Protein AF-A0A7J9ZWW4-F1 (afdb_monomer_lite)

Structure (mmCIF, N/CA/C/O backbone):
data_AF-A0A7J9ZWW4-F1
#
_entry.id   AF-A0A7J9ZWW4-F1
#
loop_
_atom_site.group_PDB
_atom_site.id
_atom_site.type_symbol
_atom_site.label_atom_id
_atom_site.label_alt_id
_atom_site.label_comp_id
_atom_site.label_asym_id
_atom_site.label_entity_id
_atom_site.label_seq_id
_atom_site.pdbx_PDB_ins_code
_atom_site.Cartn_x
_atom_site.Cartn_y
_atom_site.Cartn_z
_atom_site.occupancy
_atom_site.B_iso_or_equiv
_atom_site.auth_seq_id
_atom_site.auth_comp_id
_atom_site.auth_asym_id
_atom_site.auth_atom_id
_atom_site.pdbx_PDB_model_num
ATOM 1 N N . MET A 1 1 ? 15.604 -3.286 4.886 1.00 84.56 1 MET A N 1
ATOM 2 C CA . MET A 1 1 ? 14.157 -3.262 5.139 1.00 84.56 1 MET A CA 1
ATOM 3 C C . MET A 1 1 ? 13.861 -2.371 6.323 1.00 84.56 1 MET A C 1
ATOM 5 O O . MET A 1 1 ? 14.441 -2.557 7.384 1.00 84.56 1 MET A O 1
ATOM 9 N N . HIS A 1 2 ? 13.012 -1.366 6.136 1.00 93.38 2 HIS A N 1
ATOM 10 C CA . HIS A 1 2 ? 12.565 -0.487 7.216 1.00 93.38 2 HIS A CA 1
ATOM 11 C C . HIS A 1 2 ? 11.805 -1.267 8.324 1.00 93.38 2 HIS A C 1
ATOM 13 O O . HIS A 1 2 ? 10.992 -2.133 7.988 1.00 93.38 2 HIS A O 1
ATOM 19 N N . PRO A 1 3 ? 11.942 -0.933 9.629 1.00 96.88 3 PRO A N 1
ATOM 20 C CA . PRO A 1 3 ? 11.302 -1.680 10.726 1.00 96.88 3 PRO A CA 1
ATOM 21 C C . PRO A 1 3 ? 9.775 -1.811 10.624 1.00 96.88 3 PRO A C 1
ATOM 23 O O . PRO A 1 3 ? 9.184 -2.794 11.063 1.00 96.88 3 PRO A O 1
ATOM 26 N N . ASN A 1 4 ? 9.095 -0.821 10.038 1.00 95.31 4 ASN A N 1
ATOM 27 C CA . ASN A 1 4 ? 7.649 -0.926 9.810 1.00 95.31 4 ASN A CA 1
ATOM 28 C C . ASN A 1 4 ? 7.299 -1.939 8.709 1.00 95.31 4 ASN A C 1
ATOM 30 O O . ASN A 1 4 ? 6.281 -2.609 8.831 1.00 95.31 4 ASN A O 1
ATOM 34 N N . ALA A 1 5 ? 8.139 -2.099 7.682 1.00 95.31 5 ALA A N 1
ATOM 35 C CA . ALA A 1 5 ? 7.932 -3.124 6.660 1.00 95.31 5 ALA A CA 1
ATOM 36 C C . ALA A 1 5 ? 8.127 -4.535 7.243 1.00 95.31 5 ALA A C 1
ATOM 38 O O . ALA A 1 5 ? 7.346 -5.431 6.939 1.00 95.31 5 ALA A O 1
ATOM 39 N N . GLU A 1 6 ? 9.077 -4.717 8.169 1.00 96.50 6 GLU A N 1
ATOM 40 C CA . GLU A 1 6 ? 9.246 -5.971 8.926 1.00 96.50 6 GLU A CA 1
ATOM 41 C C . GLU A 1 6 ? 8.006 -6.341 9.743 1.00 96.50 6 GLU A C 1
ATOM 43 O O . GLU A 1 6 ? 7.569 -7.491 9.712 1.00 96.50 6 GLU A O 1
ATOM 48 N N . LYS A 1 7 ? 7.386 -5.369 10.423 1.00 97.06 7 LYS A N 1
ATOM 49 C CA . LYS A 1 7 ? 6.140 -5.600 11.174 1.00 97.06 7 LYS A CA 1
ATOM 50 C C . LYS A 1 7 ? 5.003 -6.071 10.269 1.00 97.06 7 LYS A C 1
ATOM 52 O O . LYS A 1 7 ? 4.284 -6.997 10.636 1.00 97.06 7 LYS A O 1
ATOM 57 N N . VAL A 1 8 ? 4.847 -5.460 9.092 1.00 95.94 8 VAL A N 1
ATOM 58 C CA . VAL A 1 8 ? 3.820 -5.873 8.122 1.00 95.94 8 VAL A CA 1
ATOM 59 C C . VAL A 1 8 ? 4.135 -7.265 7.568 1.00 95.94 8 VAL A C 1
ATOM 61 O O . VAL A 1 8 ? 3.237 -8.100 7.514 1.00 95.94 8 VAL A O 1
ATOM 64 N N . ALA A 1 9 ? 5.398 -7.563 7.241 1.00 96.06 9 ALA A N 1
ATOM 65 C CA . ALA A 1 9 ? 5.810 -8.884 6.758 1.00 96.06 9 ALA A CA 1
ATOM 66 C C . ALA A 1 9 ? 5.508 -9.986 7.786 1.00 96.06 9 ALA A C 1
ATOM 68 O O . ALA A 1 9 ? 4.954 -11.029 7.439 1.00 96.06 9 ALA A O 1
ATOM 69 N N . ALA A 1 10 ? 5.820 -9.737 9.062 1.00 95.50 10 ALA A N 1
ATOM 70 C CA . ALA A 1 10 ? 5.529 -10.663 10.150 1.00 95.50 10 ALA A CA 1
ATOM 71 C C . ALA A 1 10 ? 4.019 -10.882 10.333 1.00 95.50 10 ALA A C 1
ATOM 73 O O . ALA A 1 10 ? 3.587 -12.020 10.507 1.00 95.50 10 ALA A O 1
ATOM 74 N N . ALA A 1 11 ? 3.210 -9.819 10.251 1.00 96.38 11 ALA A N 1
ATOM 75 C CA . ALA A 1 11 ? 1.755 -9.924 10.342 1.00 96.38 11 ALA A CA 1
ATOM 76 C C . ALA A 1 11 ? 1.157 -10.731 9.177 1.00 96.38 11 ALA A C 1
ATOM 78 O O . ALA A 1 11 ? 0.336 -11.615 9.409 1.00 96.38 11 ALA A O 1
ATOM 79 N N . LEU A 1 12 ? 1.599 -10.479 7.939 1.00 95.88 12 LEU A N 1
ATOM 80 C CA . LEU A 1 12 ? 1.161 -11.230 6.756 1.00 95.88 12 LEU A CA 1
ATOM 81 C C . LEU A 1 12 ? 1.504 -12.720 6.875 1.00 95.88 12 LEU A C 1
ATOM 83 O O . LEU A 1 12 ? 0.640 -13.568 6.661 1.00 95.88 12 LEU A O 1
ATOM 87 N N . SER A 1 13 ? 2.738 -13.031 7.280 1.00 95.12 13 SER A N 1
ATOM 88 C CA . SER A 1 13 ? 3.193 -14.407 7.504 1.00 95.12 13 SER A CA 1
ATOM 89 C C . SER A 1 13 ? 2.402 -15.099 8.619 1.00 95.12 13 SER A C 1
ATOM 91 O O . SER A 1 13 ? 1.910 -16.211 8.431 1.00 95.12 13 SER A 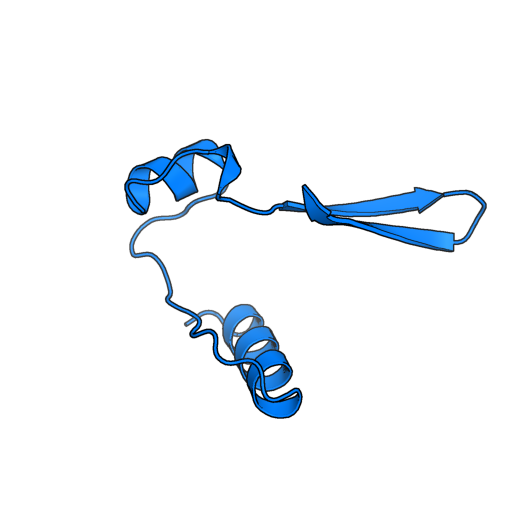O 1
ATOM 93 N N . GLY A 1 14 ? 2.181 -14.418 9.750 1.00 97.19 14 GLY A N 1
ATOM 94 C CA . GLY A 1 14 ? 1.384 -14.938 10.866 1.00 97.19 14 GLY A CA 1
ATOM 95 C C . GLY A 1 14 ? -0.082 -15.218 10.512 1.00 97.19 14 GLY A C 1
ATOM 96 O O . GLY A 1 14 ? -0.707 -16.065 11.145 1.00 97.19 14 GLY A O 1
ATOM 97 N N . LEU A 1 15 ? -0.617 -14.549 9.486 1.00 97.38 15 LEU A N 1
ATOM 98 C CA . LEU A 1 15 ? -1.961 -14.776 8.943 1.00 97.38 15 LEU A CA 1
ATOM 99 C C . LEU A 1 15 ? -1.988 -15.778 7.771 1.00 97.38 15 LEU A C 1
ATOM 101 O O . LEU A 1 15 ? -3.057 -16.042 7.227 1.00 97.38 15 LEU A O 1
ATOM 105 N N . GLY A 1 16 ? -0.841 -16.340 7.372 1.00 97.00 16 GLY A N 1
ATOM 106 C CA . GLY A 1 16 ? -0.742 -17.299 6.268 1.00 97.00 16 GLY A CA 1
ATOM 107 C C . GLY A 1 16 ? -0.926 -16.686 4.874 1.00 97.00 16 GLY A C 1
ATOM 108 O O . GLY A 1 16 ? -1.289 -17.397 3.938 1.00 97.00 16 GLY A O 1
ATOM 109 N N . ALA A 1 17 ? -0.703 -15.378 4.716 1.00 96.38 17 ALA A N 1
ATOM 110 C CA . ALA A 1 17 ? -0.771 -14.726 3.413 1.00 96.38 17 ALA A CA 1
ATOM 111 C C . ALA A 1 17 ? 0.378 -15.197 2.502 1.00 96.38 17 ALA A C 1
ATOM 113 O O . ALA A 1 17 ? 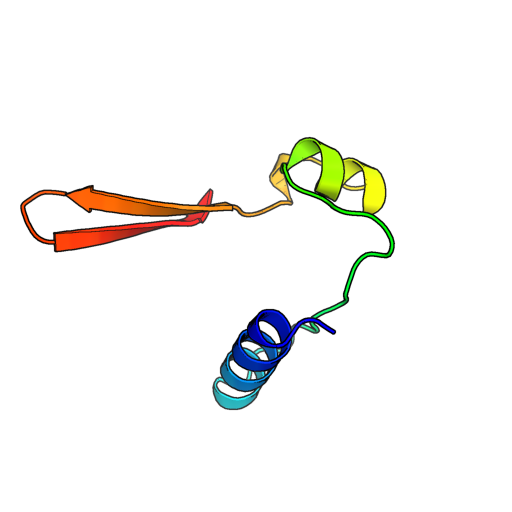1.523 -15.306 2.932 1.00 96.38 17 ALA A O 1
ATOM 114 N N . ALA A 1 18 ? 0.081 -15.431 1.222 1.00 93.38 18 ALA A N 1
ATOM 115 C CA . ALA A 1 18 ? 1.057 -15.930 0.246 1.00 93.38 18 ALA A CA 1
ATOM 116 C C . ALA A 1 18 ? 1.977 -14.842 -0.351 1.00 93.38 18 ALA A C 1
ATOM 118 O O . ALA A 1 18 ? 2.853 -15.152 -1.153 1.00 93.38 18 ALA A O 1
ATOM 119 N N . GLY A 1 19 ? 1.748 -13.566 -0.022 1.00 89.44 19 GLY A N 1
ATOM 120 C CA . GLY A 1 19 ? 2.499 -12.439 -0.580 1.00 89.44 19 GLY A CA 1
ATOM 121 C C . GLY A 1 19 ? 3.863 -12.222 0.083 1.00 89.44 19 GLY A C 1
ATOM 122 O O . GLY A 1 19 ? 4.040 -12.483 1.270 1.00 89.44 19 GLY A O 1
ATOM 123 N N . GLU A 1 20 ? 4.807 -11.669 -0.680 1.00 90.69 20 GLU A N 1
ATOM 124 C CA . GLU A 1 20 ? 6.140 -11.276 -0.208 1.00 90.69 20 GLU A CA 1
ATOM 125 C C . GLU A 1 20 ? 6.276 -9.750 -0.176 1.00 90.69 20 GLU A C 1
ATOM 127 O O . GLU A 1 20 ? 5.902 -9.069 -1.132 1.00 90.69 20 GLU A O 1
ATOM 132 N N . ILE A 1 21 ? 6.874 -9.204 0.887 1.00 94.44 21 ILE A N 1
ATOM 133 C CA . ILE A 1 21 ? 7.257 -7.787 0.926 1.00 94.44 21 ILE A CA 1
ATOM 134 C C . ILE A 1 21 ? 8.635 -7.620 0.292 1.00 94.44 21 ILE A C 1
ATOM 136 O O . ILE A 1 21 ? 9.593 -8.287 0.681 1.00 94.44 21 ILE A O 1
ATOM 140 N N . ARG A 1 22 ? 8.739 -6.687 -0.658 1.00 92.75 22 ARG A N 1
ATOM 141 C CA . ARG A 1 22 ? 9.996 -6.282 -1.295 1.00 92.75 22 ARG A CA 1
ATOM 142 C C . ARG A 1 22 ? 10.185 -4.782 -1.114 1.00 92.75 22 ARG A C 1
ATOM 144 O O . ARG A 1 22 ? 9.265 -4.007 -1.357 1.00 92.75 22 ARG A O 1
ATOM 151 N N . GLU A 1 23 ? 11.368 -4.385 -0.664 1.00 92.94 23 GLU A N 1
ATOM 152 C CA . GLU A 1 23 ? 11.727 -2.975 -0.515 1.00 92.94 23 GLU A CA 1
ATOM 153 C C . GLU A 1 23 ? 12.204 -2.430 -1.865 1.00 92.94 23 GLU A C 1
ATOM 155 O O . GLU A 1 23 ? 13.057 -3.035 -2.515 1.00 92.94 23 GLU A O 1
ATOM 160 N N . LEU A 1 24 ? 11.619 -1.313 -2.298 1.00 92.44 24 LEU A N 1
ATOM 161 C CA . LEU A 1 24 ? 12.028 -0.624 -3.519 1.00 92.44 24 LEU A CA 1
ATOM 162 C C . LEU A 1 24 ? 13.369 0.084 -3.302 1.00 92.44 24 LEU A C 1
ATOM 164 O O . LEU A 1 24 ? 13.669 0.528 -2.193 1.00 92.44 24 LEU A O 1
ATOM 168 N N . THR A 1 25 ? 14.164 0.209 -4.364 1.00 89.94 25 THR A N 1
ATOM 169 C CA . THR A 1 25 ? 15.448 0.926 -4.319 1.00 89.94 25 THR A CA 1
ATOM 170 C C . THR A 1 25 ? 15.271 2.424 -4.111 1.00 89.94 25 THR A C 1
ATOM 172 O O . THR A 1 25 ? 16.064 3.028 -3.392 1.00 89.94 25 THR A O 1
ATOM 175 N N . ASP A 1 26 ? 14.228 3.009 -4.702 1.00 94.06 26 ASP A N 1
ATOM 176 C CA . ASP A 1 26 ? 13.968 4.444 -4.656 1.00 94.06 26 ASP A CA 1
ATOM 177 C C . ASP A 1 26 ? 12.667 4.754 -3.899 1.00 94.06 26 ASP A C 1
ATOM 179 O O . ASP A 1 26 ? 11.699 3.989 -3.977 1.00 94.06 26 ASP A O 1
ATOM 183 N N . PRO A 1 27 ? 12.575 5.899 -3.197 1.00 94.12 27 PRO A N 1
ATOM 184 C CA . PRO A 1 27 ? 11.349 6.292 -2.515 1.00 94.12 27 PRO A CA 1
ATOM 185 C C . PRO A 1 27 ? 10.146 6.373 -3.464 1.00 94.12 27 PRO A C 1
ATOM 187 O O . PRO A 1 27 ? 10.196 7.014 -4.515 1.00 94.12 27 PRO A O 1
ATOM 190 N N . ALA A 1 28 ? 9.023 5.795 -3.044 1.00 95.25 28 ALA A N 1
ATOM 191 C CA . ALA A 1 28 ? 7.764 5.827 -3.779 1.00 95.25 28 ALA A CA 1
ATOM 192 C C . ALA A 1 28 ? 6.646 6.469 -2.932 1.00 95.25 28 ALA A C 1
ATOM 194 O O . ALA A 1 28 ? 5.766 5.771 -2.436 1.00 95.25 28 ALA A O 1
ATOM 195 N N . PRO A 1 29 ? 6.666 7.801 -2.720 1.00 95.38 29 PRO A N 1
ATOM 196 C CA . PRO A 1 29 ? 5.702 8.475 -1.842 1.00 95.38 29 PRO A CA 1
ATOM 197 C C . PRO A 1 29 ? 4.283 8.578 -2.426 1.00 95.38 29 PRO A C 1
ATOM 199 O O . PRO A 1 29 ? 3.384 9.072 -1.753 1.00 95.38 29 PRO A O 1
ATOM 202 N N . THR A 1 30 ? 4.071 8.165 -3.679 1.00 96.44 30 THR A N 1
ATOM 203 C CA . THR A 1 30 ? 2.772 8.229 -4.360 1.00 96.44 30 THR A CA 1
ATOM 204 C C . THR A 1 30 ? 2.511 6.942 -5.131 1.00 96.44 30 THR A C 1
ATOM 206 O O . THR A 1 30 ? 3.451 6.274 -5.565 1.00 96.44 30 THR A O 1
ATOM 209 N N . ALA A 1 31 ? 1.238 6.641 -5.394 1.00 96.38 31 ALA A N 1
ATOM 210 C CA . ALA A 1 31 ? 0.862 5.511 -6.241 1.00 96.38 31 ALA A CA 1
ATOM 211 C C . ALA A 1 31 ? 1.483 5.602 -7.648 1.00 96.38 31 ALA A C 1
ATOM 213 O O . ALA A 1 31 ? 1.960 4.604 -8.177 1.00 96.38 31 ALA A O 1
ATOM 214 N N . ALA A 1 32 ? 1.554 6.806 -8.229 1.00 97.25 32 ALA A N 1
ATOM 215 C CA . ALA A 1 32 ? 2.152 7.014 -9.546 1.00 97.25 32 ALA A CA 1
ATOM 216 C C . ALA A 1 32 ? 3.656 6.689 -9.568 1.00 97.25 32 ALA A C 1
ATOM 218 O O . ALA A 1 32 ? 4.127 6.016 -10.484 1.00 97.25 32 ALA A O 1
ATOM 219 N N . THR A 1 33 ? 4.409 7.125 -8.551 1.00 96.88 33 THR A N 1
ATOM 220 C CA . THR A 1 33 ? 5.847 6.827 -8.464 1.00 96.88 33 THR A CA 1
ATOM 221 C C . THR A 1 33 ? 6.114 5.355 -8.155 1.00 96.88 33 THR A C 1
ATOM 223 O O . THR A 1 33 ? 7.049 4.793 -8.718 1.00 96.88 33 THR A O 1
ATOM 226 N N . ALA A 1 34 ? 5.278 4.705 -7.339 1.00 96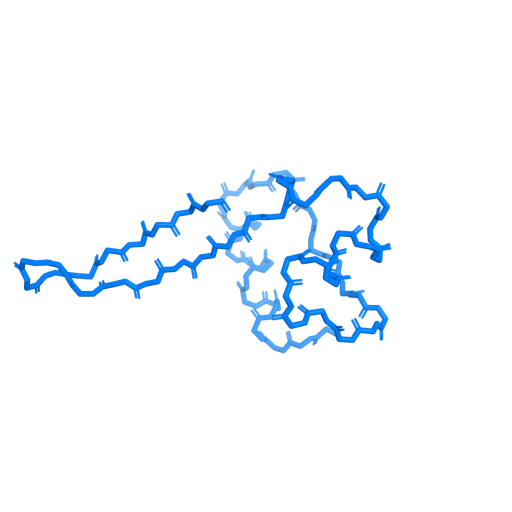.38 34 ALA A N 1
ATOM 227 C CA . ALA A 1 34 ? 5.359 3.263 -7.091 1.00 96.38 34 ALA A CA 1
ATOM 228 C C . ALA A 1 34 ? 5.085 2.445 -8.363 1.00 96.38 34 ALA A C 1
ATOM 230 O O . ALA A 1 34 ? 5.873 1.573 -8.724 1.00 96.38 34 ALA A O 1
ATOM 231 N N . ALA A 1 35 ? 4.000 2.763 -9.074 1.00 96.88 35 ALA A N 1
ATOM 232 C CA . ALA A 1 35 ? 3.605 2.074 -10.299 1.00 96.88 35 ALA A CA 1
ATOM 233 C C . ALA A 1 35 ? 4.673 2.183 -11.393 1.00 96.88 35 ALA A C 1
ATOM 235 O O . ALA A 1 35 ? 4.997 1.191 -12.043 1.00 96.88 35 ALA A O 1
ATOM 236 N N . ALA A 1 36 ? 5.271 3.370 -11.550 1.00 96.69 36 ALA A N 1
ATOM 237 C CA . ALA A 1 36 ? 6.356 3.591 -12.500 1.00 96.69 36 ALA A CA 1
ATOM 238 C C . ALA A 1 36 ? 7.584 2.713 -12.203 1.00 96.69 36 ALA A C 1
ATOM 240 O O . ALA A 1 36 ? 8.162 2.152 -13.130 1.00 96.69 36 ALA A O 1
ATOM 241 N N . GLN A 1 37 ? 7.960 2.554 -10.928 1.00 97.06 37 GLN A N 1
ATOM 242 C CA . GLN A 1 37 ? 9.072 1.679 -10.537 1.00 97.06 37 GLN A CA 1
ATOM 243 C C . GLN A 1 37 ? 8.753 0.191 -10.734 1.00 97.06 37 GLN A C 1
ATOM 245 O O . GLN A 1 37 ? 9.637 -0.590 -11.077 1.00 97.06 37 GLN A O 1
ATOM 250 N N . LEU A 1 38 ? 7.495 -0.205 -10.529 1.00 95.62 38 LEU A N 1
ATOM 251 C CA . LEU A 1 38 ? 7.044 -1.592 -10.664 1.00 95.62 38 LEU A CA 1
ATOM 252 C C . LEU A 1 38 ? 6.672 -1.985 -12.102 1.00 95.62 38 LEU A C 1
ATOM 254 O O . LEU A 1 38 ? 6.493 -3.170 -12.377 1.00 95.62 38 LEU A O 1
ATOM 258 N N . GLY A 1 39 ? 6.554 -1.019 -13.017 1.00 96.75 39 GLY A N 1
ATOM 259 C CA . GLY A 1 39 ? 6.141 -1.265 -14.399 1.00 96.75 39 GLY A CA 1
ATOM 260 C C . GLY A 1 39 ? 4.691 -1.743 -14.520 1.00 96.75 39 GLY A C 1
ATOM 261 O O . GLY A 1 39 ? 4.383 -2.531 -15.411 1.00 96.75 39 GLY A O 1
ATOM 262 N N . CYS A 1 40 ? 3.809 -1.299 -13.620 1.00 97.62 40 CYS A N 1
ATOM 263 C CA . CYS A 1 40 ? 2.395 -1.673 -13.603 1.00 97.62 40 CYS A CA 1
ATOM 264 C C . CYS A 1 40 ? 1.471 -0.459 -13.776 1.00 97.62 40 CYS A C 1
ATOM 266 O O . CYS A 1 40 ? 1.901 0.694 -13.730 1.00 97.62 40 CYS A O 1
ATOM 268 N N . GLU A 1 41 ? 0.175 -0.712 -13.959 1.00 98.00 41 GLU A N 1
ATOM 269 C CA . GLU A 1 41 ? -0.832 0.351 -13.945 1.00 98.00 41 GLU A CA 1
ATOM 270 C C . GLU A 1 41 ? -0.978 0.947 -12.537 1.00 98.00 41 GLU A C 1
ATOM 272 O O . GLU A 1 41 ? -0.867 0.239 -11.536 1.00 98.00 41 GLU A O 1
ATOM 277 N N . VAL A 1 42 ? -1.276 2.249 -12.443 1.00 97.25 42 VAL A N 1
ATOM 278 C CA . VAL A 1 42 ? -1.440 2.939 -11.146 1.00 97.25 42 VAL A CA 1
ATOM 279 C C . VAL A 1 42 ? -2.566 2.324 -10.312 1.00 97.25 42 VAL A C 1
ATOM 281 O O . VAL A 1 42 ? -2.434 2.239 -9.096 1.00 97.25 42 VAL A O 1
ATOM 284 N N . GLY A 1 43 ? -3.630 1.831 -10.956 1.00 96.00 43 GLY A N 1
ATOM 285 C CA . GLY A 1 43 ? -4.741 1.146 -10.285 1.00 96.00 43 GLY A CA 1
ATOM 286 C C . GLY A 1 43 ? -4.373 -0.199 -9.646 1.00 96.00 43 GLY A C 1
ATOM 287 O O . GLY A 1 43 ? -5.182 -0.758 -8.917 1.00 96.00 43 GLY A O 1
ATOM 288 N N . ALA A 1 44 ? -3.165 -0.719 -9.888 1.00 96.94 44 ALA A N 1
ATOM 289 C CA . ALA A 1 44 ? -2.644 -1.891 -9.187 1.00 96.94 44 ALA A CA 1
ATOM 290 C C . ALA A 1 44 ? -1.959 -1.535 -7.851 1.00 96.94 44 ALA A C 1
ATOM 292 O O . ALA A 1 44 ? -1.591 -2.439 -7.099 1.00 96.94 44 ALA A O 1
ATOM 293 N N . ILE A 1 45 ? -1.762 -0.244 -7.550 1.00 97.38 45 ILE A N 1
ATOM 294 C CA . ILE A 1 45 ? -1.147 0.216 -6.302 1.00 97.38 45 ILE A CA 1
ATOM 295 C C . ILE A 1 45 ? -2.232 0.586 -5.298 1.00 97.38 45 ILE A C 1
ATOM 297 O O . ILE A 1 45 ? -2.866 1.632 -5.421 1.00 97.38 45 ILE A O 1
ATOM 301 N N . ALA A 1 46 ? -2.388 -0.252 -4.274 1.00 96.00 46 ALA A N 1
ATOM 302 C CA . ALA A 1 46 ? -3.357 -0.009 -3.218 1.00 96.00 46 ALA A CA 1
ATOM 303 C C . ALA A 1 46 ? -2.883 1.083 -2.240 1.00 96.00 46 ALA A C 1
ATOM 305 O O . ALA A 1 46 ? -1.759 1.015 -1.733 1.00 96.00 46 ALA A O 1
ATOM 306 N N . ASN A 1 47 ? -3.752 2.040 -1.905 1.00 94.81 47 ASN A N 1
ATOM 307 C CA . ASN A 1 47 ? -3.534 2.971 -0.791 1.00 94.81 47 ASN A CA 1
ATOM 308 C C . ASN A 1 47 ? -4.373 2.581 0.425 1.00 94.81 47 ASN A C 1
ATOM 310 O O . ASN A 1 47 ? -5.560 2.295 0.304 1.00 94.81 47 ASN A O 1
ATOM 314 N N . SER A 1 48 ? -3.769 2.670 1.609 1.00 95.75 48 SER A N 1
ATOM 315 C CA . SER A 1 48 ? -4.462 2.542 2.892 1.00 95.75 48 SER A CA 1
ATOM 316 C C . SER A 1 48 ? -4.777 3.927 3.439 1.00 95.75 48 SER A C 1
ATOM 318 O O . SER A 1 48 ? -3.896 4.607 3.966 1.00 95.75 48 SER A O 1
ATOM 320 N N . LEU A 1 49 ? -6.027 4.357 3.309 1.00 96.44 49 LEU A N 1
ATOM 321 C CA . LEU A 1 49 ? -6.493 5.652 3.794 1.00 96.44 49 LEU A CA 1
ATOM 322 C C . LEU A 1 49 ? -7.271 5.458 5.094 1.00 96.44 49 LEU A C 1
ATOM 324 O O . LEU A 1 49 ? -8.222 4.681 5.140 1.00 96.44 49 LEU A O 1
ATOM 328 N N . ILE A 1 50 ? -6.871 6.162 6.151 1.00 96.75 50 ILE A N 1
ATOM 329 C CA . ILE A 1 50 ? -7.533 6.094 7.456 1.00 96.75 50 ILE A CA 1
ATOM 330 C C . ILE A 1 50 ? -8.345 7.373 7.654 1.00 96.75 50 ILE A C 1
ATOM 332 O O . ILE A 1 50 ? -7.797 8.473 7.597 1.00 96.75 50 ILE A O 1
ATOM 336 N N . PHE A 1 51 ? -9.640 7.220 7.910 1.00 97.38 51 PHE A N 1
ATOM 337 C CA . PHE A 1 51 ? -10.578 8.305 8.175 1.00 97.38 51 PHE A CA 1
ATOM 338 C C . PHE A 1 51 ? -11.199 8.159 9.564 1.00 97.38 51 PHE A C 1
ATOM 340 O O . PHE A 1 51 ? -11.302 7.059 10.104 1.00 97.38 51 PHE A O 1
ATOM 347 N N . SER A 1 52 ? -11.650 9.280 10.121 1.00 97.50 52 SER A N 1
ATOM 348 C CA . SER A 1 52 ? -12.614 9.288 11.221 1.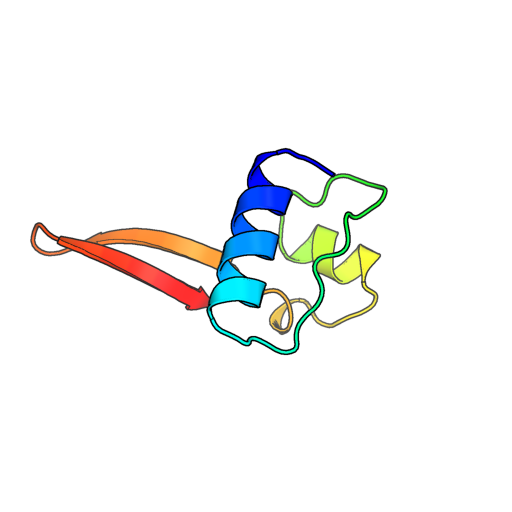00 97.50 52 SER A CA 1
ATOM 349 C C . SER A 1 52 ? -14.007 9.460 10.619 1.00 97.50 52 SER A C 1
ATOM 351 O O . SER A 1 52 ? -14.233 10.433 9.896 1.00 97.50 52 SER A O 1
ATOM 353 N N . ALA A 1 53 ? -14.910 8.517 10.873 1.00 96.94 53 ALA A N 1
ATOM 354 C CA . ALA A 1 53 ? -16.276 8.517 10.356 1.00 96.94 53 ALA A CA 1
ATOM 355 C C . ALA A 1 53 ? -17.234 8.077 11.465 1.00 96.94 53 ALA A C 1
ATOM 357 O O . ALA A 1 53 ? -17.014 7.049 12.096 1.00 96.94 53 ALA A O 1
ATOM 358 N N . ASP A 1 54 ? -18.259 8.885 11.742 1.00 95.50 54 ASP A N 1
ATOM 359 C CA . ASP A 1 54 ? -19.283 8.614 12.765 1.00 95.50 54 ASP A CA 1
ATOM 360 C C . ASP A 1 54 ? -18.732 8.243 14.161 1.00 95.50 54 ASP A C 1
ATOM 362 O O . ASP A 1 54 ? -19.354 7.518 14.930 1.00 95.50 54 A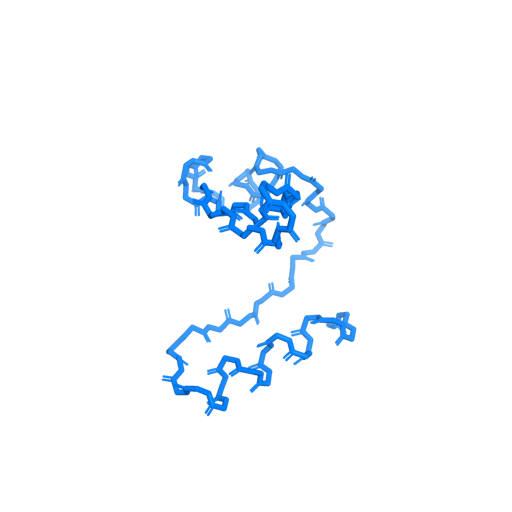SP A O 1
ATOM 366 N N . GLY A 1 55 ? -17.558 8.782 14.514 1.00 96.00 55 GLY A N 1
ATOM 367 C CA . GLY A 1 55 ? -16.886 8.519 15.792 1.00 96.00 55 GLY A CA 1
ATOM 368 C C . GLY A 1 55 ? -16.003 7.266 15.812 1.00 96.00 55 GLY A C 1
ATOM 369 O O . GLY A 1 55 ? -15.356 7.011 16.826 1.00 96.00 55 GLY A O 1
ATOM 370 N N . GLU A 1 56 ? -15.914 6.526 14.706 1.00 97.50 56 GLU A N 1
ATOM 371 C CA . GLU A 1 56 ? -15.088 5.327 14.560 1.00 97.50 56 GLU A CA 1
ATOM 372 C C . GLU A 1 56 ? -13.960 5.521 13.532 1.00 97.50 56 GLU A C 1
ATOM 374 O O . GLU A 1 56 ? -13.991 6.409 12.677 1.00 97.50 56 GLU A O 1
ATOM 379 N N . SER A 1 57 ? -12.917 4.689 13.626 1.00 97.38 57 SER A N 1
ATOM 380 C CA . SER A 1 57 ? -11.835 4.663 12.634 1.00 97.38 57 SER A CA 1
ATOM 381 C C . SER A 1 57 ? -12.212 3.781 11.448 1.00 97.38 57 SER A C 1
ATOM 383 O O . SER A 1 57 ? -12.484 2.595 11.615 1.00 97.38 57 SER A O 1
ATOM 385 N N . LEU A 1 58 ? -12.155 4.348 10.245 1.00 97.38 58 LEU A N 1
ATOM 386 C CA . LEU A 1 58 ? -12.433 3.669 8.984 1.00 97.38 58 LEU A CA 1
ATOM 387 C C . LEU A 1 58 ? -11.145 3.519 8.169 1.00 97.38 58 LEU A C 1
ATOM 389 O O . LEU A 1 58 ? -10.476 4.510 7.883 1.00 97.38 58 LEU A O 1
ATOM 393 N N . LEU A 1 59 ? -10.828 2.294 7.749 1.00 97.44 59 LEU A N 1
ATOM 394 C CA . LEU A 1 59 ? -9.792 2.016 6.753 1.00 97.44 59 LEU A CA 1
ATOM 395 C C . LEU A 1 59 ? -10.446 1.826 5.381 1.00 97.44 59 LEU A C 1
ATOM 397 O O . LEU A 1 59 ? -11.286 0.944 5.213 1.00 97.44 59 LEU A O 1
ATOM 401 N N . VAL A 1 60 ? -10.015 2.612 4.400 1.00 97.00 60 VAL A N 1
ATOM 402 C CA . VAL A 1 60 ? -10.383 2.458 2.990 1.00 97.00 60 VAL A CA 1
ATOM 403 C C . VAL A 1 60 ? -9.158 1.988 2.216 1.00 97.00 60 VAL A C 1
ATOM 405 O O . VAL A 1 60 ? -8.094 2.602 2.306 1.00 97.00 60 VAL A O 1
ATOM 408 N N . LEU A 1 61 ? -9.326 0.9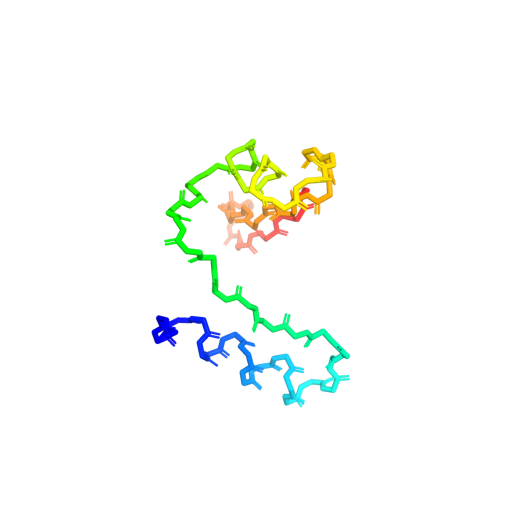05 1.457 1.00 96.38 61 LEU A N 1
ATOM 409 C CA . LEU A 1 61 ? -8.351 0.423 0.483 1.00 96.38 61 LEU A CA 1
ATOM 410 C C . LEU A 1 61 ? -8.831 0.824 -0.912 1.00 96.38 61 LEU A C 1
ATOM 412 O O . LEU A 1 61 ? -9.957 0.489 -1.283 1.00 96.38 61 LEU A O 1
ATOM 416 N N . THR A 1 62 ? -8.001 1.559 -1.648 1.00 92.56 62 THR A N 1
ATOM 417 C CA . THR A 1 62 ? -8.285 2.019 -3.021 1.00 92.56 62 THR A CA 1
ATOM 418 C C . THR A 1 62 ? -7.250 1.504 -3.984 1.00 92.56 62 THR A C 1
ATOM 420 O O . THR A 1 62 ? -6.067 1.628 -3.591 1.00 92.56 62 THR A O 1
#

pLDDT: mean 95.56, std 2.34, range [84.56, 98.0]

Sequence (62 aa):
MHPNAEKVAAALSGLGAAGEIRELTDPAPTAATAAAQLGCEVGAIANSLIFSADGESLLVLT

Radius of gyration: 13.87 Å; chains: 1; bounding box: 35×27×30 Å

Secondary structure (DSSP, 8-state):
--HHHHHHHHHHHHTT--------SS---SHHHHHHHHTS-GGGS--EEEEEETTEEEEEE-

Foldseek 3Di:
DDPVLVVVQVVCVVVVHPDDDDDQPDDDPALVSVCVSVVHDSVVDWDWDWDQDPNDIDTDID